Protein AF-A0A241V575-F1 (afdb_monomer_lite)

pLDDT: mean 89.92, std 12.96, range [35.12, 98.25]

Foldseek 3Di:
DFFKKFWDPVQQLVVDCDAQQWGKDWPDDVVPLVWTKIKTAGNDPDDPPDQWAWGIWIWTADPDSRMIGTAWTWTQGPVVRDIDTHRCPDPVNVVVVVVVQVRRVVRVTHMDTDDPPPPPPDD

Radius of gyration: 14.59 Å; chains: 1; bounding box: 41×35×38 Å

Structure (mmCIF, N/CA/C/O backbone):
data_AF-A0A241V575-F1
#
_entry.id   AF-A0A241V575-F1
#
loop_
_atom_site.group_PDB
_atom_site.id
_atom_site.type_symbol
_atom_site.label_atom_id
_atom_site.label_alt_id
_atom_site.label_comp_id
_atom_site.label_asym_id
_atom_site.label_entity_id
_atom_site.label_seq_id
_atom_site.pdbx_PDB_ins_code
_atom_site.Cartn_x
_atom_site.Cartn_y
_atom_site.Cartn_z
_atom_site.occupancy
_atom_site.B_iso_or_equiv
_atom_site.auth_seq_id
_atom_site.auth_comp_id
_atom_site.auth_asym_id
_atom_site.auth_atom_id
_atom_site.pdbx_PDB_model_num
ATOM 1 N N . MET A 1 1 ? 11.337 -12.200 5.701 1.00 79.31 1 MET A N 1
ATOM 2 C CA . MET A 1 1 ? 10.059 -11.686 6.254 1.00 79.31 1 MET A CA 1
ATOM 3 C C . MET A 1 1 ? 9.356 -10.916 5.148 1.00 79.31 1 MET A C 1
ATOM 5 O O . MET A 1 1 ? 10.066 -10.384 4.308 1.00 79.31 1 MET A O 1
ATOM 9 N N . LEU A 1 2 ? 8.021 -10.892 5.109 1.00 90.38 2 LEU A N 1
ATOM 10 C CA . LEU A 1 2 ? 7.271 -10.223 4.039 1.00 90.38 2 LEU A CA 1
ATOM 11 C C . LEU A 1 2 ? 7.353 -8.697 4.202 1.00 90.38 2 LEU A C 1
ATOM 13 O O . LEU A 1 2 ? 6.850 -8.152 5.182 1.00 90.38 2 LEU A O 1
ATOM 17 N N . ASN A 1 3 ? 8.036 -8.021 3.287 1.00 95.25 3 ASN A N 1
ATOM 18 C CA . ASN A 1 3 ? 8.379 -6.598 3.398 1.00 95.25 3 ASN A CA 1
ATOM 19 C C . ASN A 1 3 ? 8.429 -5.879 2.043 1.00 95.25 3 ASN A C 1
ATOM 21 O O . ASN A 1 3 ? 8.923 -4.757 1.972 1.00 95.25 3 ASN A O 1
ATOM 25 N N . HIS A 1 4 ? 7.931 -6.521 0.989 1.00 96.81 4 HIS A N 1
ATOM 26 C CA . HIS A 1 4 ? 7.863 -5.957 -0.348 1.00 96.81 4 HIS A CA 1
ATOM 27 C C . HIS A 1 4 ? 6.461 -6.111 -0.924 1.00 96.81 4 HIS A C 1
ATOM 29 O O . HIS A 1 4 ? 5.772 -7.092 -0.639 1.00 96.81 4 HIS A O 1
ATOM 35 N N . LEU A 1 5 ? 6.075 -5.153 -1.759 1.00 97.25 5 LEU A N 1
ATOM 36 C CA . LEU A 1 5 ? 4.932 -5.243 -2.653 1.00 97.25 5 LEU A CA 1
ATOM 37 C C . LEU A 1 5 ? 5.439 -5.605 -4.049 1.00 97.25 5 LEU A C 1
ATOM 39 O O . LEU A 1 5 ? 6.265 -4.891 -4.619 1.00 97.25 5 LEU A O 1
ATOM 43 N N . LEU A 1 6 ? 4.952 -6.717 -4.581 1.00 97.00 6 LEU A N 1
ATOM 44 C CA . LEU A 1 6 ? 5.162 -7.134 -5.959 1.00 97.00 6 LEU A CA 1
ATOM 45 C C . LEU A 1 6 ? 3.910 -6.777 -6.755 1.00 97.00 6 LEU A C 1
ATOM 47 O O . LEU A 1 6 ? 2.860 -7.367 -6.523 1.00 97.00 6 LEU A O 1
ATOM 51 N N . PHE A 1 7 ? 4.029 -5.812 -7.656 1.00 96.56 7 PHE A N 1
ATOM 52 C CA . PHE A 1 7 ? 2.957 -5.400 -8.560 1.00 96.56 7 PHE A CA 1
ATOM 53 C C . PHE A 1 7 ? 3.033 -6.180 -9.872 1.00 96.56 7 PHE A C 1
ATOM 55 O O . PHE A 1 7 ? 4.134 -6.507 -10.330 1.00 96.56 7 PHE A O 1
ATOM 62 N N . ASP A 1 8 ? 1.890 -6.427 -10.508 1.00 95.69 8 ASP A N 1
ATOM 63 C CA . ASP A 1 8 ? 1.876 -6.890 -11.896 1.00 95.69 8 ASP A CA 1
ATOM 64 C C . ASP A 1 8 ? 2.595 -5.876 -12.817 1.00 95.69 8 ASP A C 1
ATOM 66 O O . ASP A 1 8 ? 2.602 -4.667 -12.544 1.00 95.69 8 ASP A O 1
ATOM 70 N N . PRO A 1 9 ? 3.246 -6.320 -13.911 1.00 89.44 9 PRO A N 1
ATOM 71 C CA . PRO A 1 9 ? 3.889 -5.423 -14.856 1.00 89.44 9 PRO A CA 1
ATOM 72 C C . PRO A 1 9 ? 3.059 -4.257 -15.382 1.00 89.44 9 PRO A C 1
ATOM 74 O O . PRO A 1 9 ? 3.649 -3.204 -15.652 1.00 89.44 9 PRO A O 1
ATOM 77 N N . VAL A 1 10 ? 1.742 -4.413 -15.526 1.00 93.12 10 VAL A N 1
ATOM 78 C CA . VAL A 1 10 ? 0.874 -3.316 -15.979 1.00 93.12 10 VAL A CA 1
ATOM 79 C C . VAL A 1 10 ? 0.370 -2.431 -14.840 1.00 93.12 10 VAL A C 1
ATOM 81 O O . VAL A 1 10 ? -0.085 -1.325 -15.106 1.00 93.12 10 VAL A O 1
ATOM 84 N N . ASP A 1 11 ? 0.542 -2.860 -13.590 1.00 94.75 11 ASP A N 1
ATOM 85 C CA . ASP A 1 11 ? 0.049 -2.191 -12.383 1.00 94.75 11 ASP A CA 1
ATOM 86 C C . ASP A 1 11 ? 1.157 -1.450 -11.628 1.00 94.75 11 ASP A C 1
ATOM 88 O O . ASP A 1 11 ? 1.192 -1.390 -10.397 1.00 94.75 11 ASP A O 1
ATOM 92 N N . ASN A 1 12 ? 2.104 -0.858 -12.359 1.00 92.88 12 ASN A N 1
ATOM 93 C CA . ASN A 1 12 ? 3.182 -0.113 -11.722 1.00 92.88 12 ASN A CA 1
ATOM 94 C C . ASN A 1 12 ? 2.606 1.043 -10.873 1.00 92.88 12 ASN A C 1
ATOM 96 O O . ASN A 1 12 ? 1.921 1.914 -11.419 1.00 92.88 12 ASN A O 1
ATOM 100 N N . PRO A 1 13 ? 2.940 1.140 -9.570 1.00 94.00 13 PRO A N 1
ATOM 101 C CA . PRO A 1 13 ? 2.302 2.098 -8.672 1.00 94.00 13 PRO A CA 1
ATOM 102 C C . PRO A 1 13 ? 2.556 3.563 -9.054 1.00 94.00 13 PRO A C 1
ATOM 104 O O . PRO A 1 13 ? 1.779 4.435 -8.679 1.00 94.00 13 PRO A O 1
ATOM 107 N N . MET A 1 14 ? 3.597 3.853 -9.843 1.00 93.06 14 MET A N 1
ATOM 108 C CA . MET A 1 14 ? 3.878 5.199 -10.357 1.00 93.06 14 MET A CA 1
ATOM 109 C C . MET A 1 14 ? 2.855 5.697 -11.389 1.00 93.06 14 MET A C 1
ATOM 111 O O . MET A 1 14 ? 2.846 6.886 -11.704 1.00 93.06 14 MET A O 1
ATOM 115 N N . GLN A 1 15 ? 2.032 4.811 -11.956 1.00 92.19 15 GLN A N 1
ATOM 116 C CA . GLN A 1 15 ? 1.031 5.159 -12.971 1.00 92.19 15 GLN A CA 1
ATOM 117 C C . GLN A 1 15 ? -0.292 5.624 -12.359 1.00 92.19 15 GLN A C 1
ATOM 119 O O . GLN A 1 15 ? -1.108 6.247 -13.041 1.00 92.19 15 GLN A O 1
ATOM 124 N N . PHE A 1 16 ? -0.504 5.359 -11.071 1.00 93.75 16 PHE A N 1
ATOM 125 C CA . PHE A 1 16 ? -1.726 5.727 -10.381 1.00 93.75 16 PHE A CA 1
ATOM 126 C C . PHE A 1 16 ? -1.524 7.011 -9.585 1.00 93.75 16 PHE A C 1
ATOM 128 O O . PHE A 1 16 ? -0.561 7.166 -8.843 1.00 93.75 16 PHE A O 1
ATOM 135 N N . SER A 1 17 ? -2.489 7.921 -9.682 1.00 94.31 17 SER A N 1
ATOM 136 C CA . SER A 1 17 ? -2.642 9.012 -8.714 1.00 94.31 17 SER A CA 1
ATOM 137 C C . SER A 1 17 ? -3.552 8.607 -7.554 1.00 94.31 17 SER A C 1
ATOM 139 O O . SER A 1 17 ? -3.450 9.154 -6.457 1.00 94.31 17 SER A O 1
ATOM 141 N N . LYS A 1 18 ? -4.453 7.642 -7.781 1.00 96.19 18 LYS A N 1
ATOM 142 C CA . LYS A 1 18 ? -5.420 7.141 -6.804 1.00 96.19 18 LYS A CA 1
ATOM 143 C C . LYS A 1 18 ? -5.958 5.768 -7.215 1.00 96.19 18 LYS A C 1
ATOM 145 O O . LYS A 1 18 ? -6.299 5.582 -8.379 1.00 96.19 18 LYS A O 1
ATOM 150 N N . VAL A 1 19 ? -6.143 4.871 -6.247 1.00 96.75 19 VAL A N 1
ATOM 151 C CA . VAL A 1 19 ? -6.863 3.596 -6.403 1.00 96.75 19 VAL A CA 1
ATOM 152 C C . VAL A 1 19 ? -7.792 3.408 -5.203 1.00 96.75 19 VAL A C 1
ATOM 154 O O . VAL A 1 19 ? -7.348 3.384 -4.056 1.00 96.75 19 VAL A O 1
ATOM 157 N N . GLY A 1 20 ? -9.104 3.333 -5.437 1.00 95.50 20 GLY A N 1
ATOM 158 C CA . GLY A 1 20 ? -10.092 3.239 -4.358 1.00 95.50 20 GLY A CA 1
ATOM 159 C C . GLY A 1 20 ? -9.979 4.362 -3.322 1.00 95.50 20 GLY A C 1
ATOM 160 O O . GLY A 1 20 ? -10.152 5.538 -3.646 1.00 95.50 20 GLY A O 1
ATOM 161 N N . ASN A 1 21 ? -9.689 3.993 -2.072 1.00 96.38 21 ASN A N 1
ATOM 162 C CA . ASN A 1 21 ? -9.495 4.920 -0.951 1.00 96.38 21 ASN A CA 1
ATOM 163 C C . ASN A 1 21 ? -8.022 5.298 -0.710 1.00 96.38 21 ASN A C 1
ATOM 165 O O . ASN A 1 21 ? -7.709 5.901 0.314 1.00 96.38 21 ASN A O 1
ATOM 169 N N . TRP A 1 22 ? -7.125 4.971 -1.638 1.00 97.56 22 TRP A N 1
ATOM 170 C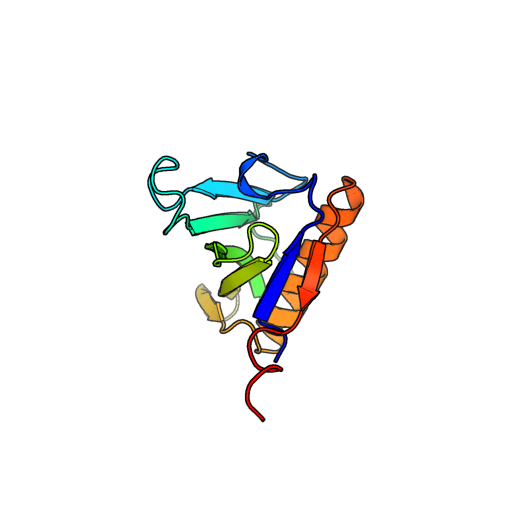 CA . TRP A 1 22 ? -5.698 5.255 -1.524 1.00 97.56 22 TRP A CA 1
ATOM 171 C C . TRP A 1 22 ? -5.276 6.290 -2.556 1.00 97.56 22 TRP A C 1
ATOM 173 O O . TRP A 1 22 ? -5.443 6.085 -3.755 1.00 97.56 22 TRP A O 1
ATOM 183 N N . LEU A 1 23 ? -4.729 7.409 -2.092 1.00 97.75 23 LEU A N 1
ATOM 184 C CA . LEU A 1 23 ? -4.010 8.365 -2.928 1.00 97.75 23 LEU A CA 1
ATOM 185 C C . LEU A 1 23 ? -2.553 7.912 -3.042 1.00 97.75 23 LEU A C 1
ATOM 187 O O . LEU A 1 23 ? -1.948 7.588 -2.022 1.00 97.75 23 LEU A O 1
ATOM 191 N N . ILE A 1 24 ? -1.985 7.922 -4.246 1.00 97.19 24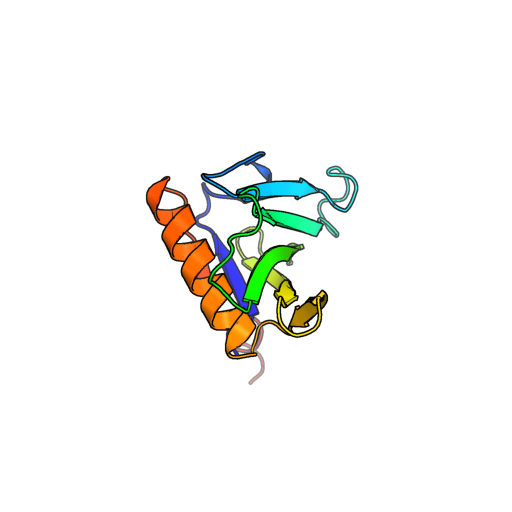 ILE A N 1
ATOM 192 C CA . ILE A 1 24 ? -0.581 7.569 -4.473 1.00 97.19 24 ILE A CA 1
ATOM 193 C C . ILE A 1 24 ? 0.165 8.823 -4.915 1.00 97.19 24 ILE A C 1
ATOM 195 O O . ILE A 1 24 ? -0.183 9.459 -5.909 1.00 97.19 24 ILE A O 1
ATOM 199 N N . THR A 1 25 ? 1.168 9.214 -4.135 1.00 96.06 25 THR A N 1
ATOM 200 C CA . THR A 1 25 ? 1.931 10.447 -4.365 1.00 96.06 25 THR A CA 1
ATOM 201 C C . THR A 1 25 ? 3.421 10.200 -4.279 1.00 96.06 25 THR A C 1
ATOM 203 O O . THR A 1 25 ? 3.879 9.456 -3.413 1.00 96.06 25 THR A O 1
ATOM 206 N N . PHE A 1 26 ? 4.179 10.898 -5.115 1.00 94.44 26 PHE A N 1
ATOM 207 C CA . PHE A 1 26 ? 5.630 10.920 -5.046 1.00 94.44 26 PHE A CA 1
ATOM 208 C C . PHE A 1 26 ? 6.122 11.711 -3.827 1.00 94.44 26 PHE A C 1
ATOM 210 O O . PHE A 1 26 ? 5.653 12.818 -3.565 1.00 94.44 26 PHE A O 1
ATOM 217 N N . LEU A 1 27 ? 7.077 11.139 -3.093 1.00 91.56 27 LEU A N 1
ATOM 218 C CA . LEU A 1 27 ? 7.812 11.804 -2.011 1.00 91.56 27 LEU A CA 1
ATOM 219 C C . LEU A 1 27 ? 9.165 12.364 -2.470 1.00 91.56 27 LEU A C 1
ATOM 221 O O . LEU A 1 27 ? 9.753 13.193 -1.779 1.00 91.56 27 LEU A O 1
ATOM 225 N N . SER A 1 28 ? 9.642 11.929 -3.633 1.00 81.25 28 SER A N 1
ATOM 226 C CA . SER A 1 28 ? 10.814 12.451 -4.336 1.00 81.25 28 SER A CA 1
ATOM 227 C C . SER A 1 28 ? 10.414 12.915 -5.743 1.00 81.25 28 SER A C 1
ATOM 229 O O . SER A 1 28 ? 9.360 12.514 -6.235 1.00 81.25 28 SER A O 1
ATOM 231 N N . PRO A 1 29 ? 11.192 13.785 -6.412 1.00 80.19 29 PRO A N 1
ATOM 232 C CA . PRO A 1 29 ? 10.898 14.175 -7.788 1.00 80.19 29 PRO A CA 1
ATOM 233 C C . PRO A 1 29 ? 10.728 12.936 -8.693 1.00 80.19 29 PRO A C 1
ATOM 235 O O . PRO A 1 29 ? 11.605 12.072 -8.673 1.00 80.19 29 PRO A O 1
ATOM 238 N N . PRO A 1 30 ? 9.659 12.837 -9.511 1.00 69.19 30 PRO A N 1
ATOM 239 C CA . PRO A 1 30 ? 9.391 11.655 -10.349 1.00 69.19 30 PRO A CA 1
ATOM 240 C C . PRO A 1 30 ? 10.499 11.344 -11.365 1.00 69.19 30 PRO A C 1
ATOM 242 O O . PRO A 1 30 ? 10.593 10.234 -11.882 1.00 69.19 30 PRO A O 1
ATOM 245 N N . GLU A 1 31 ? 11.316 12.351 -11.669 1.00 74.81 31 GLU A N 1
ATOM 246 C CA . GLU A 1 31 ? 12.455 12.297 -12.583 1.00 74.81 31 GLU A CA 1
ATOM 247 C C . GLU A 1 31 ? 13.619 11.465 -12.012 1.00 74.81 31 GLU A C 1
ATOM 249 O O . GLU A 1 31 ? 14.402 10.901 -12.778 1.00 74.81 31 GLU A O 1
ATOM 254 N N . ASP A 1 32 ? 13.711 11.325 -10.682 1.00 76.12 32 ASP A N 1
ATOM 255 C CA . ASP A 1 32 ? 14.681 10.451 -10.017 1.00 76.12 32 ASP A CA 1
ATOM 256 C C . ASP A 1 32 ? 14.109 9.031 -9.881 1.00 76.12 32 ASP A C 1
ATOM 258 O O . ASP A 1 32 ? 13.680 8.569 -8.818 1.00 76.12 32 ASP A O 1
ATOM 262 N N . LEU A 1 33 ? 14.088 8.327 -11.014 1.00 70.56 33 LEU A N 1
ATOM 263 C CA . LEU A 1 33 ? 13.596 6.950 -11.115 1.00 70.56 33 LEU A CA 1
ATOM 264 C C . LEU A 1 33 ? 14.375 5.962 -10.234 1.00 70.56 33 LEU A C 1
ATOM 266 O O . LEU A 1 33 ? 13.841 4.908 -9.898 1.00 70.56 33 LEU A O 1
ATOM 270 N N . ASN A 1 34 ? 15.615 6.281 -9.857 1.00 70.00 34 ASN A N 1
ATOM 271 C CA . ASN A 1 34 ? 16.449 5.394 -9.047 1.00 70.00 34 ASN A CA 1
ATOM 272 C C . ASN A 1 34 ? 16.160 5.529 -7.546 1.00 70.00 34 ASN A C 1
ATOM 274 O O . ASN A 1 34 ? 16.370 4.568 -6.815 1.00 70.00 34 ASN A O 1
ATOM 278 N N . ASN A 1 35 ? 15.630 6.675 -7.102 1.00 73.19 35 ASN A N 1
ATOM 279 C CA . ASN A 1 35 ? 15.251 6.933 -5.707 1.00 73.19 35 ASN A CA 1
ATOM 280 C C . ASN A 1 35 ? 13.770 7.317 -5.575 1.00 73.19 35 ASN A C 1
ATOM 282 O O . ASN A 1 35 ? 13.387 8.144 -4.740 1.00 73.19 35 ASN A O 1
ATOM 286 N N . SER A 1 36 ? 12.919 6.764 -6.439 1.00 86.00 36 SER A N 1
ATOM 287 C CA . SER A 1 36 ? 11.486 7.039 -6.396 1.00 86.00 36 SER A CA 1
ATOM 288 C C . SER A 1 36 ? 10.875 6.460 -5.119 1.00 86.00 36 SER A C 1
ATOM 290 O O . SER A 1 36 ? 10.844 5.242 -4.931 1.00 86.00 36 SER A O 1
ATOM 292 N N . CYS A 1 37 ? 10.356 7.341 -4.268 1.00 93.94 37 CYS A N 1
ATOM 293 C CA . CYS A 1 37 ? 9.605 6.985 -3.070 1.00 93.94 37 CYS A CA 1
ATOM 294 C C . CYS A 1 37 ? 8.146 7.386 -3.258 1.00 93.94 37 CYS A C 1
ATOM 296 O O . CYS A 1 37 ? 7.854 8.502 -3.696 1.00 93.94 37 CYS A O 1
ATOM 298 N N . LEU A 1 38 ? 7.231 6.490 -2.904 1.00 96.38 38 LEU A N 1
ATOM 299 C CA . LEU A 1 38 ? 5.797 6.724 -2.970 1.00 96.38 38 LEU A CA 1
ATOM 300 C C . LEU A 1 38 ? 5.186 6.663 -1.574 1.00 96.38 38 LEU A C 1
ATOM 302 O O . LEU A 1 38 ? 5.560 5.852 -0.728 1.00 96.38 38 LEU A O 1
ATOM 306 N N . ALA A 1 39 ? 4.195 7.518 -1.368 1.00 97.69 39 ALA A N 1
ATOM 307 C CA . ALA A 1 39 ? 3.272 7.453 -0.256 1.00 97.69 39 ALA A CA 1
ATOM 308 C C . ALA A 1 39 ? 1.912 6.973 -0.758 1.00 97.69 39 ALA A C 1
ATOM 310 O O . ALA A 1 39 ? 1.291 7.639 -1.587 1.00 97.69 39 ALA A O 1
ATOM 311 N N . LEU A 1 40 ? 1.436 5.857 -0.212 1.00 98.19 40 LEU A N 1
ATOM 312 C CA . LEU A 1 40 ? 0.063 5.389 -0.372 1.00 98.19 40 LEU A CA 1
ATOM 313 C C . LEU A 1 40 ? -0.723 5.897 0.835 1.00 98.19 40 LEU A C 1
ATOM 315 O O . LEU A 1 40 ? -0.568 5.371 1.933 1.00 98.19 40 LEU A O 1
ATOM 319 N N . THR A 1 41 ? -1.525 6.943 0.655 1.00 97.94 41 THR A N 1
ATOM 320 C CA . THR A 1 41 ? -2.254 7.627 1.733 1.00 97.94 41 THR A CA 1
ATOM 321 C C . THR A 1 41 ? -3.718 7.211 1.744 1.00 97.94 41 THR A C 1
ATOM 323 O O . THR A 1 41 ? -4.411 7.367 0.739 1.00 97.94 41 THR A O 1
ATOM 326 N N . TYR A 1 42 ? -4.207 6.726 2.883 1.00 96.69 42 TYR A N 1
ATOM 327 C CA . TYR A 1 42 ? -5.613 6.384 3.063 1.00 96.69 42 TYR A CA 1
ATOM 328 C C . TYR A 1 42 ? -6.448 7.653 3.255 1.00 96.69 42 TYR A C 1
ATOM 330 O O . TYR A 1 42 ? -6.169 8.458 4.142 1.00 96.69 42 TYR A O 1
ATOM 338 N N . ILE A 1 43 ? -7.468 7.854 2.417 1.00 94.62 43 ILE A N 1
ATOM 339 C CA . ILE A 1 43 ? -8.208 9.128 2.358 1.00 94.62 43 ILE A CA 1
ATOM 340 C C . ILE A 1 43 ? -9.517 9.132 3.146 1.00 94.62 43 ILE A C 1
ATOM 342 O O . ILE A 1 43 ? -10.167 10.176 3.234 1.00 94.62 43 ILE A O 1
ATOM 346 N N . LEU A 1 44 ? -9.950 7.988 3.685 1.00 91.69 44 LEU A N 1
ATOM 347 C CA . LEU A 1 44 ? -11.167 7.976 4.489 1.00 91.69 44 LEU A CA 1
ATOM 348 C C . LEU A 1 44 ? -10.949 8.735 5.803 1.00 91.69 44 LEU A C 1
ATOM 350 O O . LEU A 1 44 ? -9.885 8.633 6.418 1.00 91.69 44 LEU A O 1
ATOM 354 N N . PRO A 1 45 ? -11.964 9.485 6.267 1.00 87.12 45 PRO A N 1
ATOM 355 C CA . PRO A 1 45 ? -11.881 10.185 7.535 1.00 87.12 45 PRO A CA 1
ATOM 356 C C . PRO A 1 45 ? -11.719 9.190 8.681 1.00 87.12 45 PRO A C 1
ATOM 358 O O . PRO A 1 45 ? -12.208 8.055 8.618 1.00 87.12 45 PRO A O 1
ATOM 361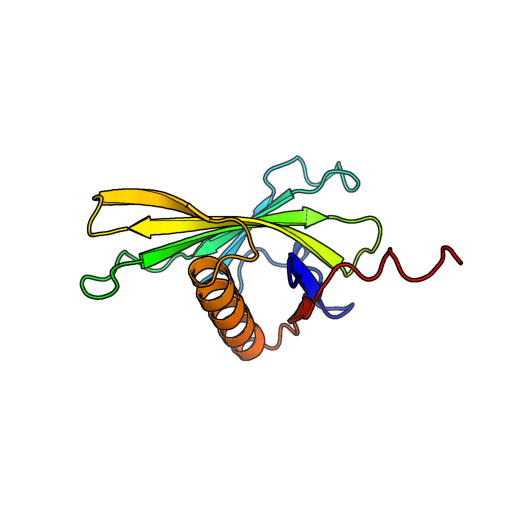 N N . ARG A 1 46 ? -11.083 9.660 9.760 1.00 84.75 46 ARG A N 1
ATOM 362 C CA . ARG A 1 46 ? -10.932 8.873 10.982 1.00 84.75 46 ARG A CA 1
ATOM 363 C C . ARG A 1 46 ? -12.289 8.363 11.454 1.00 84.75 46 ARG A C 1
ATOM 365 O O . ARG A 1 46 ? -13.231 9.130 11.637 1.00 84.75 46 ARG A O 1
ATOM 372 N N . GLN A 1 47 ? -12.360 7.059 11.647 1.00 83.31 47 GLN A N 1
ATOM 373 C CA . GLN A 1 47 ? -13.524 6.356 12.152 1.00 83.31 47 GLN A CA 1
ATOM 374 C C . GLN A 1 47 ? -13.504 6.359 13.685 1.00 83.31 47 GLN A C 1
ATOM 376 O O . GLN A 1 4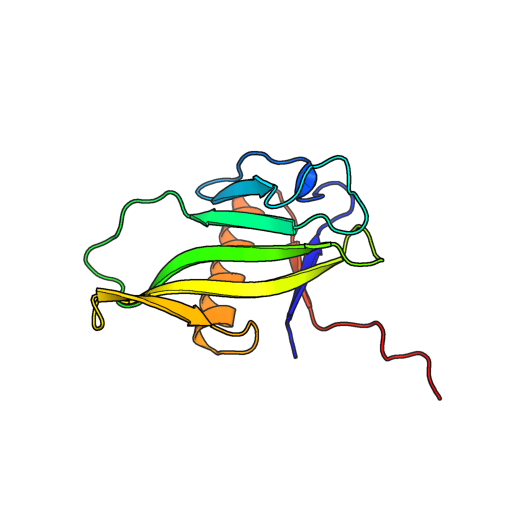7 ? -12.449 6.456 14.309 1.00 83.31 47 GLN A O 1
ATOM 381 N N . LEU A 1 48 ? -14.671 6.234 14.315 1.00 75.38 48 LEU A N 1
ATOM 382 C CA . LEU A 1 48 ? -14.777 6.237 15.781 1.00 75.38 48 LEU A CA 1
ATOM 383 C C . LEU A 1 48 ? -14.303 4.923 16.421 1.00 75.38 48 LEU A C 1
ATOM 385 O O . LEU A 1 48 ? -13.927 4.906 17.588 1.00 75.38 48 LEU A O 1
ATOM 389 N N . SER A 1 49 ? -14.365 3.821 15.672 1.00 71.56 49 SER A N 1
ATOM 390 C CA . SER A 1 49 ? -14.372 2.468 16.240 1.00 71.56 49 SER A CA 1
ATOM 391 C C . SER A 1 49 ? -13.061 1.677 16.120 1.00 71.56 49 SER A C 1
ATOM 393 O O . SER A 1 49 ? -12.787 0.899 17.034 1.00 71.56 49 SER A O 1
ATOM 395 N N . PRO A 1 50 ? -12.217 1.825 15.079 1.00 81.25 50 PRO A N 1
ATOM 396 C CA . PRO A 1 50 ? -10.929 1.144 15.063 1.00 81.25 50 PRO A CA 1
ATOM 397 C C . PRO A 1 50 ? -9.926 1.887 15.947 1.00 81.25 50 PRO A C 1
ATOM 399 O O . PRO A 1 50 ? -9.765 3.107 15.829 1.00 81.25 50 PRO A O 1
ATOM 402 N N . ARG A 1 51 ? -9.211 1.138 16.797 1.00 87.69 51 ARG A N 1
ATOM 403 C CA . ARG A 1 51 ? -8.070 1.668 17.554 1.00 87.69 51 ARG A CA 1
ATOM 404 C C . ARG A 1 51 ? -6.995 2.195 16.606 1.00 87.69 51 ARG A C 1
ATOM 406 O O . ARG A 1 51 ? -6.660 3.372 16.653 1.00 87.69 51 ARG A O 1
ATOM 413 N N . LEU A 1 52 ? -6.471 1.302 15.768 1.00 91.75 52 LEU A N 1
ATOM 414 C CA . LEU A 1 52 ? -5.473 1.621 14.758 1.00 91.75 52 LEU A CA 1
ATOM 415 C C . LEU A 1 52 ? -6.167 1.857 13.427 1.00 91.75 52 LEU A C 1
ATOM 417 O O . LEU A 1 52 ? -6.959 1.029 12.978 1.00 91.75 52 LEU A O 1
ATOM 421 N N . GLN A 1 53 ? -5.869 2.992 12.811 1.00 93.31 53 GLN A N 1
ATOM 422 C CA . GLN A 1 53 ? -6.437 3.383 11.528 1.00 93.31 53 GLN A CA 1
ATOM 423 C C . GLN A 1 53 ? -5.307 3.701 10.560 1.00 93.31 53 GLN A C 1
ATOM 425 O O . GLN A 1 53 ? -4.449 4.512 10.919 1.00 93.31 53 GLN A O 1
ATOM 430 N N . PRO A 1 54 ? -5.281 3.095 9.362 1.00 95.12 54 PRO A N 1
ATOM 431 C CA . PRO A 1 54 ? -4.223 3.359 8.402 1.00 95.12 54 PRO A CA 1
ATOM 432 C C . PRO A 1 54 ? -4.229 4.834 8.008 1.00 95.12 54 PRO A C 1
ATOM 434 O O . PRO A 1 54 ? -5.285 5.427 7.790 1.00 95.12 54 PRO A O 1
ATOM 437 N N . GLN A 1 55 ? -3.040 5.419 7.922 1.00 95.50 55 GLN A N 1
ATOM 438 C CA . GLN A 1 55 ? -2.849 6.750 7.357 1.00 95.50 55 GLN A CA 1
ATOM 439 C C . GLN A 1 55 ? -2.038 6.669 6.081 1.00 95.50 55 GLN A C 1
ATOM 441 O O . GLN A 1 55 ? -2.453 7.206 5.057 1.00 95.50 55 GLN A O 1
ATOM 446 N N . ARG A 1 56 ? -0.880 6.009 6.136 1.00 96.88 56 ARG A N 1
ATOM 447 C CA . ARG A 1 56 ? 0.059 6.039 5.025 1.00 96.88 56 ARG A CA 1
ATOM 448 C C . ARG A 1 56 ? 0.965 4.821 5.018 1.00 96.88 56 ARG A C 1
ATOM 450 O O . ARG A 1 56 ? 1.360 4.331 6.068 1.00 96.88 56 ARG A O 1
ATOM 457 N N . ILE A 1 57 ? 1.314 4.350 3.834 1.00 98.25 57 ILE A N 1
ATOM 458 C CA . ILE A 1 57 ? 2.314 3.303 3.632 1.00 98.25 57 ILE A CA 1
ATOM 459 C C . ILE A 1 57 ? 3.401 3.905 2.755 1.00 98.25 57 ILE A C 1
ATOM 461 O O . ILE A 1 57 ? 3.098 4.450 1.691 1.00 98.25 57 ILE A O 1
ATOM 465 N N . ILE A 1 58 ? 4.644 3.848 3.228 1.00 97.81 58 ILE A N 1
ATOM 466 C CA . ILE A 1 58 ? 5.795 4.359 2.487 1.00 97.81 58 ILE A CA 1
ATOM 467 C C . ILE A 1 58 ? 6.506 3.202 1.820 1.00 97.81 58 ILE A C 1
ATOM 469 O O . ILE A 1 58 ? 6.864 2.222 2.477 1.00 97.81 58 ILE A O 1
ATOM 473 N N . ILE A 1 59 ? 6.683 3.334 0.510 1.00 97.12 59 ILE A N 1
ATOM 474 C CA . ILE A 1 59 ? 7.404 2.368 -0.304 1.00 97.12 59 ILE A CA 1
ATOM 475 C C . ILE A 1 59 ? 8.471 3.070 -1.132 1.00 97.12 59 ILE A C 1
ATOM 477 O O . ILE A 1 59 ? 8.271 4.195 -1.598 1.00 97.12 59 ILE A O 1
ATOM 481 N N . HIS A 1 60 ? 9.577 2.381 -1.367 1.00 94.94 60 HIS A N 1
ATOM 482 C CA . HIS A 1 60 ? 10.618 2.835 -2.272 1.00 94.94 60 HIS A CA 1
ATOM 483 C C . HIS A 1 60 ? 10.848 1.824 -3.386 1.00 94.94 60 HIS A C 1
ATOM 485 O O . HIS A 1 60 ? 10.666 0.609 -3.238 1.00 94.94 60 HIS A O 1
ATOM 491 N N . ARG A 1 61 ? 11.228 2.359 -4.540 1.00 93.00 61 ARG A N 1
ATOM 492 C CA . ARG A 1 61 ? 11.525 1.569 -5.723 1.00 93.00 61 ARG A CA 1
ATOM 493 C C . ARG A 1 61 ? 12.792 0.747 -5.504 1.00 93.00 61 ARG A C 1
ATOM 495 O O . ARG A 1 61 ? 13.795 1.264 -5.022 1.00 93.00 61 ARG A O 1
ATOM 502 N N . THR A 1 62 ? 12.756 -0.523 -5.898 1.00 92.50 62 THR A N 1
ATOM 503 C CA . THR A 1 62 ? 13.950 -1.379 -5.926 1.00 92.50 62 THR A CA 1
ATOM 504 C C . THR A 1 62 ? 14.551 -1.432 -7.336 1.00 92.50 62 THR A C 1
ATOM 506 O O . THR A 1 62 ? 14.022 -0.850 -8.287 1.00 92.50 62 THR A O 1
ATOM 509 N N . ALA A 1 63 ? 15.649 -2.176 -7.500 1.00 90.12 63 ALA A N 1
ATOM 510 C CA . ALA A 1 63 ? 16.229 -2.442 -8.818 1.00 90.12 63 ALA A CA 1
ATOM 511 C C . ALA A 1 63 ? 15.268 -3.205 -9.754 1.00 90.12 63 ALA A C 1
ATOM 513 O O . ALA A 1 63 ? 15.373 -3.088 -10.975 1.00 90.12 63 ALA A O 1
ATOM 514 N N . ASN A 1 64 ? 14.321 -3.970 -9.201 1.00 90.75 64 ASN A N 1
ATOM 515 C CA . ASN A 1 64 ? 13.254 -4.598 -9.969 1.00 90.75 64 ASN A CA 1
ATOM 516 C C . ASN A 1 64 ? 12.051 -3.643 -10.035 1.00 90.75 64 ASN A C 1
ATOM 518 O O . ASN A 1 64 ? 11.465 -3.301 -9.015 1.00 90.75 64 ASN A O 1
ATOM 522 N N . ALA A 1 65 ? 11.654 -3.244 -11.247 1.00 89.88 65 ALA A N 1
ATOM 523 C CA . ALA A 1 65 ? 10.589 -2.261 -11.476 1.00 89.88 65 ALA A CA 1
ATOM 524 C C . ALA A 1 65 ? 9.204 -2.673 -10.936 1.00 89.88 65 ALA A C 1
ATOM 526 O O . ALA A 1 65 ? 8.345 -1.809 -10.744 1.00 89.88 65 ALA A O 1
ATOM 527 N N . HIS A 1 66 ? 8.996 -3.969 -10.704 1.00 93.50 66 HIS A N 1
ATOM 528 C CA . HIS A 1 66 ? 7.756 -4.545 -10.180 1.00 93.50 66 HIS A CA 1
ATOM 529 C C . HIS A 1 66 ? 7.789 -4.723 -8.662 1.00 93.50 66 HIS A C 1
ATOM 531 O O . HIS A 1 66 ? 6.747 -4.888 -8.037 1.00 93.50 66 HIS A O 1
ATOM 537 N N . LEU A 1 67 ? 8.981 -4.681 -8.064 1.00 94.50 67 LEU A N 1
ATOM 538 C CA . LEU A 1 67 ? 9.189 -4.934 -6.649 1.00 94.50 67 LEU A CA 1
ATOM 539 C C . LEU A 1 67 ? 9.455 -3.619 -5.916 1.00 94.50 67 LEU A C 1
ATOM 541 O O . LEU A 1 67 ? 10.393 -2.883 -6.232 1.00 94.50 67 LEU A O 1
ATOM 545 N N . TRP A 1 68 ? 8.641 -3.348 -4.907 1.00 95.75 68 TRP A N 1
ATOM 546 C CA . TRP A 1 68 ? 8.709 -2.140 -4.099 1.00 95.75 68 TRP A CA 1
ATOM 547 C C . TRP A 1 68 ? 8.922 -2.515 -2.645 1.00 95.75 68 TRP A C 1
ATOM 549 O O . TRP A 1 68 ? 8.147 -3.277 -2.071 1.00 95.75 68 TRP A O 1
ATOM 559 N N . ALA A 1 69 ? 9.987 -1.998 -2.052 1.00 96.38 69 ALA A N 1
ATOM 560 C CA . ALA A 1 69 ? 10.302 -2.240 -0.657 1.00 96.38 69 ALA A CA 1
ATOM 561 C C . ALA A 1 69 ? 9.441 -1.343 0.226 1.00 96.38 69 ALA A C 1
ATOM 563 O O . ALA A 1 69 ? 9.223 -0.174 -0.085 1.00 96.38 69 ALA A O 1
ATOM 564 N N . ILE A 1 70 ? 8.935 -1.901 1.321 1.00 97.88 70 ILE A N 1
ATOM 565 C CA . ILE A 1 70 ? 8.103 -1.178 2.279 1.00 97.88 70 ILE A CA 1
ATOM 566 C C . ILE A 1 70 ? 9.019 -0.636 3.369 1.00 97.88 70 ILE A C 1
ATOM 568 O O . ILE A 1 70 ? 9.692 -1.409 4.049 1.00 97.88 70 ILE A O 1
ATOM 572 N N . ASP A 1 71 ? 9.015 0.678 3.565 1.00 96.75 71 ASP A N 1
ATOM 573 C CA . ASP A 1 71 ? 9.802 1.315 4.619 1.00 96.75 71 ASP A CA 1
ATOM 574 C C . ASP A 1 71 ? 9.086 1.189 5.960 1.00 96.75 71 ASP A C 1
ATOM 576 O O . ASP A 1 71 ? 9.626 0.662 6.934 1.00 96.75 71 ASP A O 1
ATOM 580 N N . TYR A 1 72 ? 7.841 1.660 6.003 1.00 98.00 72 TYR A N 1
ATOM 581 C CA . TYR A 1 72 ? 7.007 1.624 7.196 1.00 98.00 72 TYR A CA 1
ATOM 582 C C . TYR A 1 72 ? 5.530 1.856 6.873 1.00 98.00 72 TYR A C 1
ATOM 584 O O . TYR A 1 72 ? 5.157 2.358 5.808 1.00 98.00 72 TYR A O 1
ATOM 592 N N . VAL A 1 73 ? 4.687 1.505 7.843 1.00 98.25 73 VAL A N 1
ATOM 593 C CA . VAL A 1 73 ? 3.246 1.762 7.837 1.00 98.25 73 VAL A CA 1
ATOM 594 C C . VAL A 1 73 ? 2.916 2.741 8.957 1.00 98.25 73 VAL A C 1
ATOM 596 O O . VAL A 1 73 ? 3.186 2.468 10.125 1.00 98.25 73 VAL A O 1
ATOM 599 N N . GLU A 1 74 ? 2.318 3.874 8.611 1.00 97.81 74 GLU A N 1
ATOM 600 C CA . GLU A 1 74 ? 1.793 4.851 9.558 1.00 97.81 74 GLU A CA 1
ATOM 601 C C . GLU A 1 74 ? 0.314 4.599 9.835 1.00 97.81 74 GLU A C 1
ATOM 603 O O . GLU A 1 74 ? -0.516 4.549 8.920 1.00 97.81 74 GLU A O 1
ATOM 608 N N . CYS A 1 75 ? -0.024 4.541 11.120 1.00 96.12 75 CYS A N 1
ATOM 609 C CA . CYS A 1 75 ? -1.398 4.458 11.594 1.00 96.12 75 CYS A CA 1
ATOM 610 C C . CYS A 1 75 ? -1.672 5.544 12.634 1.00 96.12 75 CYS A C 1
ATOM 612 O O . CYS A 1 75 ? -0.804 5.903 13.425 1.00 96.12 75 CYS A O 1
ATOM 614 N N . TYR A 1 76 ? -2.907 6.039 12.681 1.00 95.06 76 TYR A N 1
ATOM 615 C CA . TYR A 1 76 ? -3.411 6.760 13.845 1.00 95.06 76 TYR A CA 1
ATOM 616 C C . TYR A 1 76 ? -3.792 5.753 14.934 1.00 95.06 76 TYR A C 1
ATOM 618 O O . TYR A 1 76 ? -4.590 4.859 14.654 1.00 95.06 76 TYR A O 1
ATOM 626 N N . ASP A 1 77 ? -3.267 5.897 16.152 1.00 93.81 77 ASP A N 1
ATOM 627 C CA . ASP A 1 77 ? -3.730 5.146 17.326 1.00 93.81 77 ASP A CA 1
ATOM 628 C C . ASP A 1 77 ? -4.652 6.035 18.164 1.00 93.81 77 ASP A C 1
ATOM 630 O O . ASP A 1 77 ? -4.213 7.021 18.757 1.00 93.81 77 ASP A O 1
ATOM 634 N N . SER A 1 78 ? -5.935 5.687 18.242 1.00 91.00 78 SER A N 1
ATOM 635 C CA . SER A 1 78 ? -6.909 6.448 19.026 1.00 91.00 78 SER A CA 1
ATOM 636 C C . SER A 1 78 ? -6.708 6.337 20.542 1.00 91.00 78 SER A C 1
ATOM 638 O O . SER A 1 78 ? -7.165 7.222 21.263 1.00 91.00 78 SER A O 1
ATOM 640 N N . GLN A 1 79 ? -5.995 5.315 21.040 1.00 90.81 79 GLN A N 1
ATOM 641 C CA . GLN A 1 79 ? -5.644 5.219 22.463 1.00 90.81 79 GLN A CA 1
ATOM 642 C C . GLN A 1 79 ? -4.538 6.203 22.843 1.00 90.81 79 GLN A C 1
ATOM 644 O O . GLN A 1 79 ? -4.605 6.820 23.902 1.00 90.81 79 GLN A O 1
ATOM 649 N N . GLN A 1 80 ? -3.528 6.353 21.982 1.00 90.94 80 GLN A N 1
ATOM 650 C CA . GLN A 1 80 ? -2.405 7.272 22.210 1.00 90.94 80 GLN A CA 1
ATOM 651 C C . GLN A 1 80 ? -2.647 8.667 21.623 1.00 90.94 80 GLN A C 1
ATOM 653 O O . GLN A 1 80 ? -1.886 9.593 21.893 1.00 90.94 80 GLN A O 1
ATOM 658 N N . GLN A 1 81 ? -3.706 8.813 20.823 1.00 90.94 81 GLN A N 1
ATOM 659 C CA . GLN A 1 81 ? -4.071 10.027 20.095 1.00 90.94 81 GLN A CA 1
ATOM 660 C C . GLN A 1 81 ? -2.938 10.567 19.208 1.00 90.94 81 GLN A C 1
ATOM 662 O O . GLN A 1 81 ? -2.844 11.770 18.964 1.00 90.94 81 GLN A O 1
ATOM 667 N N . SER A 1 82 ? -2.093 9.676 18.695 1.00 93.81 82 SER A N 1
ATOM 668 C CA . SER A 1 82 ? -0.879 10.005 17.952 1.00 93.81 82 SER A CA 1
ATOM 669 C C . SER A 1 82 ? -0.732 9.130 16.708 1.00 93.81 82 SER A C 1
ATOM 671 O O . SER A 1 82 ? -1.438 8.133 16.526 1.00 93.81 82 SER A O 1
ATOM 673 N N . THR A 1 83 ? 0.181 9.526 15.822 1.00 95.25 83 THR A N 1
ATOM 674 C CA . THR A 1 83 ? 0.606 8.678 14.707 1.00 95.25 83 THR A CA 1
ATOM 675 C C . THR A 1 83 ? 1.723 7.757 15.177 1.00 95.25 83 THR A C 1
ATOM 677 O O . THR A 1 83 ? 2.718 8.217 15.737 1.00 95.25 83 THR A O 1
ATOM 680 N N . LEU A 1 84 ? 1.560 6.465 14.913 1.00 96.50 84 LEU A N 1
ATOM 681 C CA . LEU A 1 84 ? 2.563 5.434 15.134 1.00 96.50 84 LEU A CA 1
ATOM 682 C C . LEU A 1 84 ? 3.099 4.948 13.795 1.00 96.50 84 LEU A C 1
ATOM 684 O O . LEU A 1 84 ? 2.339 4.820 12.835 1.00 96.50 84 LEU A O 1
ATOM 688 N N . SER A 1 85 ? 4.397 4.659 13.756 1.00 97.69 85 SER A N 1
ATOM 689 C CA . SER A 1 85 ? 5.060 4.053 12.607 1.00 97.69 85 SER A CA 1
ATOM 690 C C . SER A 1 85 ? 5.470 2.631 12.957 1.00 97.69 85 SER A C 1
ATOM 692 O O . SER A 1 85 ? 6.109 2.385 13.982 1.00 97.69 85 SER A O 1
ATOM 694 N N . PHE A 1 86 ? 5.065 1.696 12.110 1.00 97.44 86 PHE A N 1
ATOM 695 C CA . PHE A 1 86 ? 5.290 0.276 12.284 1.00 97.44 86 PHE A CA 1
ATOM 696 C C . PHE A 1 86 ? 6.238 -0.237 11.209 1.00 97.44 86 PHE A C 1
ATOM 698 O O . PHE A 1 86 ? 6.055 0.033 10.019 1.00 97.44 86 PHE A O 1
ATOM 705 N N . ALA A 1 87 ? 7.221 -1.036 11.624 1.00 97.19 87 ALA A N 1
ATOM 706 C CA . ALA A 1 87 ? 8.045 -1.772 10.678 1.00 97.19 87 ALA A CA 1
ATOM 707 C C . ALA A 1 87 ? 7.174 -2.784 9.902 1.00 97.19 87 ALA A C 1
ATOM 709 O O . ALA A 1 87 ? 6.246 -3.357 10.490 1.00 97.19 87 ALA A O 1
ATOM 710 N N . PRO A 1 88 ? 7.478 -3.072 8.621 1.00 96.12 88 PRO A N 1
ATOM 711 C CA . PRO A 1 88 ? 6.592 -3.848 7.749 1.00 96.12 88 PRO A CA 1
ATOM 712 C C . PRO A 1 88 ? 6.247 -5.233 8.294 1.00 96.12 88 PRO A C 1
ATOM 714 O O . PRO A 1 88 ? 5.150 -5.724 8.078 1.00 96.12 88 PRO A O 1
ATOM 717 N N . HIS A 1 89 ? 7.169 -5.860 9.024 1.00 94.38 89 HIS A N 1
ATOM 718 C CA . HIS A 1 89 ? 7.035 -7.222 9.542 1.00 94.38 89 HIS A CA 1
ATOM 719 C C . HIS A 1 89 ? 6.213 -7.331 10.838 1.00 94.38 89 HIS A C 1
ATOM 721 O O . HIS A 1 89 ? 5.983 -8.441 11.315 1.00 94.38 89 HIS A O 1
ATOM 727 N N . THR A 1 90 ? 5.802 -6.211 11.437 1.00 95.94 90 THR A N 1
ATOM 728 C CA . THR A 1 90 ? 4.942 -6.216 12.633 1.00 95.94 90 THR A CA 1
ATOM 729 C C . THR A 1 90 ? 3.542 -6.732 12.297 1.00 95.94 90 THR A C 1
ATOM 731 O O . THR A 1 90 ? 3.076 -6.594 11.166 1.00 95.94 90 THR A O 1
ATOM 734 N N . ALA A 1 91 ? 2.847 -7.322 13.273 1.00 95.06 91 ALA A N 1
ATOM 735 C CA . ALA A 1 91 ? 1.508 -7.873 13.053 1.00 95.06 91 ALA A CA 1
ATOM 736 C C . ALA A 1 91 ? 0.509 -6.786 12.617 1.00 95.06 91 ALA A C 1
ATOM 738 O O . ALA A 1 91 ? -0.327 -7.012 11.740 1.00 95.06 91 ALA A O 1
ATOM 739 N N . GLU A 1 92 ? 0.637 -5.591 13.191 1.00 95.00 92 GLU A N 1
ATOM 740 C CA . GLU A 1 92 ? -0.151 -4.409 12.866 1.00 95.00 92 GLU A CA 1
ATOM 741 C C . GLU A 1 92 ? 0.066 -3.982 11.411 1.00 95.00 92 GLU A C 1
ATOM 743 O O . GLU A 1 92 ? -0.905 -3.847 10.664 1.00 95.00 92 GLU A O 1
ATOM 748 N N . ALA A 1 93 ? 1.326 -3.835 10.983 1.00 96.44 93 ALA A N 1
ATOM 749 C CA . ALA A 1 93 ? 1.645 -3.484 9.603 1.00 96.44 93 ALA A CA 1
ATOM 750 C C . ALA A 1 93 ? 1.143 -4.551 8.623 1.00 96.44 93 ALA A C 1
ATOM 752 O O . ALA A 1 93 ? 0.494 -4.209 7.641 1.00 96.44 93 ALA A O 1
ATOM 753 N N . GLN A 1 94 ? 1.361 -5.838 8.904 1.00 96.94 94 GLN A N 1
ATOM 754 C CA . GLN A 1 94 ? 0.903 -6.936 8.044 1.00 96.94 94 GLN A CA 1
ATOM 755 C C . GLN A 1 94 ? -0.623 -6.950 7.878 1.00 96.94 94 GLN A C 1
ATOM 757 O O . GLN A 1 94 ? -1.123 -7.195 6.782 1.00 96.94 94 GLN A O 1
ATOM 762 N N . CYS A 1 95 ? -1.382 -6.657 8.936 1.00 95.50 95 CYS A N 1
ATOM 763 C CA . CYS A 1 95 ? -2.840 -6.551 8.858 1.00 95.50 95 CYS A CA 1
ATOM 764 C C . CYS A 1 95 ? -3.280 -5.423 7.908 1.00 95.50 95 CYS A C 1
ATOM 766 O O . CYS A 1 95 ? -4.118 -5.630 7.024 1.00 95.50 95 CYS A O 1
ATOM 768 N N . ILE A 1 96 ? -2.667 -4.244 8.042 1.00 95.50 96 ILE A N 1
ATOM 769 C CA . ILE A 1 96 ? -2.941 -3.099 7.168 1.00 95.50 96 ILE A CA 1
ATOM 770 C C . ILE A 1 96 ? -2.516 -3.379 5.724 1.00 95.50 96 ILE A C 1
ATOM 772 O O . ILE A 1 96 ? -3.282 -3.096 4.809 1.00 95.50 96 ILE A O 1
ATOM 776 N N . LEU A 1 97 ? -1.345 -3.978 5.507 1.00 97.56 97 LEU A N 1
ATOM 777 C CA . LEU A 1 97 ? -0.836 -4.310 4.175 1.00 97.56 97 LEU A CA 1
ATOM 778 C C . LEU A 1 97 ? -1.732 -5.327 3.457 1.00 97.56 97 LEU A C 1
ATOM 780 O O . LEU A 1 97 ? -2.049 -5.144 2.286 1.00 97.56 97 LEU A O 1
ATOM 784 N N . ASN A 1 98 ? -2.214 -6.353 4.161 1.00 96.75 98 ASN A N 1
ATOM 785 C CA . ASN A 1 98 ? -3.181 -7.293 3.590 1.00 96.75 98 ASN A CA 1
ATOM 786 C C . ASN A 1 98 ? -4.517 -6.612 3.259 1.00 96.75 98 ASN A C 1
ATOM 788 O O . ASN A 1 98 ? -5.130 -6.924 2.240 1.00 96.75 98 ASN A O 1
ATOM 792 N N . THR A 1 99 ? -4.952 -5.655 4.085 1.00 94.94 99 THR A N 1
ATOM 793 C CA . THR A 1 99 ? -6.162 -4.862 3.812 1.00 94.94 99 THR A CA 1
ATOM 794 C C . THR A 1 99 ? -5.972 -3.974 2.581 1.00 94.94 99 THR A C 1
ATOM 796 O O . THR A 1 99 ? -6.845 -3.958 1.719 1.00 94.94 99 THR A O 1
ATOM 799 N N . LEU A 1 100 ? -4.823 -3.295 2.457 1.00 96.31 100 LEU A N 1
ATOM 800 C CA . LEU A 1 100 ? -4.447 -2.533 1.262 1.00 96.31 100 LEU A CA 1
ATOM 801 C C . LEU A 1 100 ? -4.556 -3.419 0.016 1.00 96.31 100 LEU A C 1
ATOM 803 O O . LEU A 1 100 ? -5.254 -3.051 -0.919 1.00 96.31 100 LEU A O 1
ATOM 807 N N . ILE A 1 101 ? -3.910 -4.588 0.015 1.00 97.38 101 ILE A N 1
ATOM 808 C CA . ILE A 1 101 ? -3.906 -5.514 -1.130 1.00 97.38 101 ILE A CA 1
ATOM 809 C C . ILE A 1 101 ? -5.332 -5.921 -1.509 1.00 97.38 101 ILE A C 1
ATOM 811 O O . ILE A 1 101 ? -5.723 -5.833 -2.669 1.00 97.38 101 ILE A O 1
ATOM 815 N N . GLN A 1 102 ? -6.151 -6.298 -0.525 1.00 96.88 102 GLN A N 1
ATOM 816 C CA . GLN A 1 102 ? -7.556 -6.630 -0.765 1.00 96.88 102 GLN A CA 1
ATOM 817 C C . GLN A 1 102 ? -8.363 -5.454 -1.318 1.00 96.88 102 GLN A C 1
ATOM 819 O O . GLN A 1 102 ? -9.317 -5.669 -2.061 1.00 96.88 102 GLN A O 1
ATOM 824 N N . GLU A 1 103 ? -8.047 -4.220 -0.927 1.00 95.69 103 GLU A N 1
ATOM 825 C CA . GLU A 1 103 ? -8.704 -3.034 -1.465 1.00 95.69 103 GLU A CA 1
ATOM 826 C C . GLU A 1 103 ? -8.244 -2.712 -2.886 1.00 95.69 103 GLU A C 1
ATOM 828 O O . GLU A 1 103 ? -9.103 -2.418 -3.710 1.00 95.69 103 GLU A O 1
ATOM 833 N N . LEU A 1 104 ? -6.948 -2.809 -3.191 1.00 96.69 104 LEU A N 1
ATOM 834 C CA . LEU A 1 104 ? -6.407 -2.584 -4.536 1.00 96.69 104 LEU A CA 1
ATOM 835 C C . LEU A 1 104 ? -6.933 -3.622 -5.538 1.00 96.69 104 LEU A C 1
ATOM 837 O O . LEU A 1 104 ? -7.423 -3.241 -6.600 1.00 96.69 104 LEU A O 1
ATOM 841 N N . ASN A 1 105 ? -6.997 -4.896 -5.140 1.00 96.31 105 ASN A N 1
ATOM 842 C CA . ASN A 1 105 ? -7.533 -5.979 -5.972 1.00 96.31 105 ASN A CA 1
ATOM 843 C C . ASN A 1 105 ? -9.009 -5.775 -6.373 1.00 96.31 105 ASN A C 1
ATOM 845 O O . ASN A 1 105 ? -9.453 -6.330 -7.372 1.00 96.31 105 ASN A O 1
ATOM 849 N N . LYS A 1 106 ? -9.798 -4.979 -5.631 1.00 97.06 106 LYS A N 1
ATOM 850 C CA . LYS A 1 106 ? -11.187 -4.641 -6.023 1.00 97.06 106 LYS A CA 1
ATOM 851 C C . LYS A 1 106 ? -11.260 -3.715 -7.238 1.00 97.06 106 LYS A C 1
ATOM 853 O O . LYS A 1 106 ? -12.344 -3.538 -7.788 1.00 97.06 106 LYS A O 1
ATOM 858 N N . TYR A 1 107 ? -10.145 -3.086 -7.593 1.00 96.38 107 TYR A N 1
ATOM 859 C CA . TYR A 1 107 ? -10.010 -2.159 -8.712 1.00 96.38 107 TYR A CA 1
ATOM 860 C C . TYR A 1 107 ? -9.078 -2.717 -9.793 1.00 96.38 107 TYR A C 1
ATOM 862 O O . TYR A 1 107 ? -8.491 -1.933 -10.531 1.00 96.38 107 TYR A O 1
ATOM 870 N N . ASP A 1 108 ? -8.940 -4.046 -9.860 1.00 94.94 108 ASP A N 1
ATOM 871 C CA . ASP A 1 108 ? -8.116 -4.768 -10.838 1.00 94.94 108 ASP A CA 1
ATOM 872 C C . ASP A 1 108 ? -6.621 -4.401 -10.809 1.00 94.94 108 ASP A C 1
ATOM 874 O O . ASP A 1 108 ? -5.930 -4.585 -11.802 1.00 94.94 108 ASP A O 1
ATOM 878 N N . VAL A 1 109 ? -6.123 -3.903 -9.670 1.00 96.62 109 VAL A N 1
ATOM 879 C CA . VAL A 1 109 ? -4.690 -3.671 -9.438 1.00 96.62 109 VAL A CA 1
ATOM 880 C C . VAL A 1 109 ? -4.123 -4.883 -8.709 1.00 96.62 109 VAL A C 1
ATOM 882 O O . VAL A 1 109 ? -4.370 -5.026 -7.509 1.00 96.62 109 VAL A O 1
ATOM 885 N N . ASP A 1 110 ? -3.385 -5.745 -9.413 1.00 96.25 110 ASP A N 1
ATOM 886 C CA . ASP A 1 110 ? -2.803 -6.963 -8.841 1.00 96.25 110 ASP A CA 1
ATOM 887 C C . ASP A 1 110 ? -1.488 -6.653 -8.118 1.00 96.25 110 ASP A C 1
ATOM 889 O O . ASP A 1 110 ? -0.495 -6.179 -8.686 1.00 96.25 110 ASP A O 1
ATOM 893 N N . VAL A 1 111 ? -1.497 -6.916 -6.815 1.00 96.38 111 VAL A N 1
ATOM 894 C CA . VAL A 1 111 ? -0.358 -6.713 -5.931 1.00 96.38 111 VAL A CA 1
ATOM 895 C C . VAL A 1 111 ? -0.278 -7.822 -4.891 1.00 96.38 111 VAL A C 1
ATOM 897 O O . VAL A 1 111 ? -1.272 -8.256 -4.308 1.00 96.38 111 VAL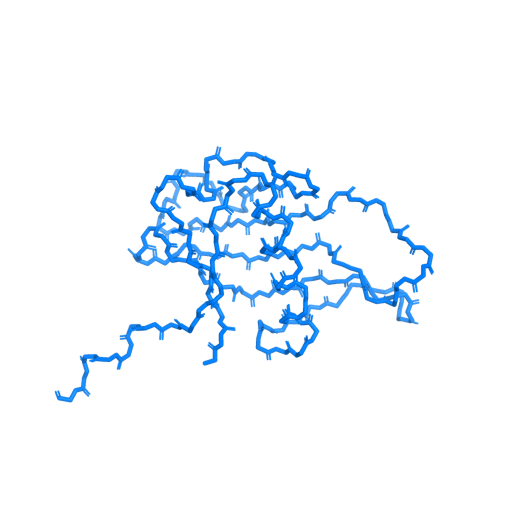 A O 1
ATOM 900 N N . GLN A 1 112 ? 0.943 -8.265 -4.608 1.00 96.62 112 GLN A N 1
ATOM 901 C CA . GLN A 1 112 ? 1.217 -9.329 -3.651 1.00 96.62 112 GLN A CA 1
ATOM 902 C C . GLN A 1 112 ? 2.232 -8.882 -2.608 1.00 96.62 112 GLN A C 1
ATOM 904 O O . GLN A 1 112 ? 3.166 -8.136 -2.900 1.00 96.62 112 GLN A O 1
ATOM 909 N N . LEU A 1 113 ? 2.074 -9.378 -1.381 1.00 96.44 113 LEU A N 1
ATOM 910 C CA . LEU A 1 113 ? 3.057 -9.185 -0.324 1.00 96.44 113 LEU A CA 1
ATOM 911 C C . LEU A 1 113 ? 4.087 -10.317 -0.371 1.00 96.44 113 LEU A C 1
ATOM 913 O O . LEU A 1 113 ? 3.732 -11.483 -0.196 1.00 96.44 113 LEU A O 1
ATOM 917 N N . CYS A 1 114 ? 5.362 -9.991 -0.567 1.00 94.69 114 CYS A N 1
ATOM 918 C CA . CYS A 1 114 ? 6.427 -10.986 -0.663 1.00 94.69 114 CYS A CA 1
ATOM 919 C C . CYS A 1 114 ? 7.642 -10.633 0.207 1.00 94.69 114 CYS A C 1
ATOM 921 O O . CYS A 1 114 ? 7.789 -9.521 0.727 1.00 94.69 114 CYS A O 1
ATOM 923 N N . ALA A 1 115 ? 8.507 -11.624 0.420 1.00 89.81 115 ALA A N 1
ATOM 924 C CA . ALA A 1 115 ? 9.838 -11.391 0.964 1.00 89.81 115 ALA A CA 1
ATOM 925 C C . ALA A 1 115 ? 10.769 -10.905 -0.153 1.00 89.81 115 ALA A C 1
ATOM 927 O O . ALA A 1 115 ? 10.512 -11.158 -1.330 1.00 89.81 115 ALA A O 1
ATOM 928 N N . ASP A 1 116 ? 11.860 -10.244 0.224 1.00 78.19 116 ASP A N 1
AT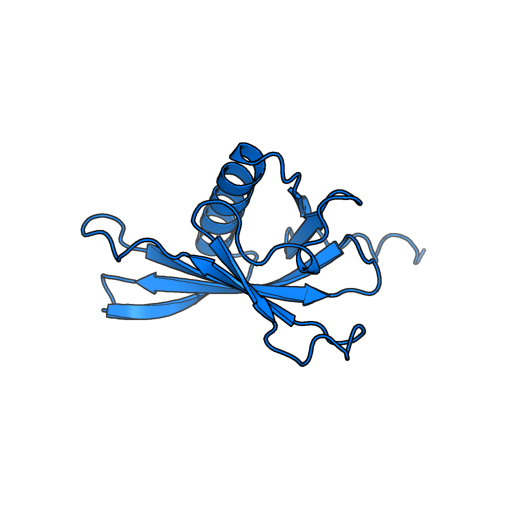OM 929 C CA . ASP A 1 116 ? 12.945 -9.977 -0.715 1.00 78.19 116 ASP A CA 1
ATOM 930 C C . ASP A 1 116 ? 13.559 -11.299 -1.205 1.00 78.19 116 ASP A C 1
ATOM 932 O O . ASP A 1 116 ? 14.091 -12.078 -0.409 1.00 78.19 116 ASP A O 1
ATOM 936 N N . LEU A 1 117 ? 13.460 -11.564 -2.507 1.00 64.12 117 LEU A N 1
ATOM 937 C CA . LEU A 1 117 ? 14.005 -12.765 -3.148 1.00 64.12 117 LEU A CA 1
ATOM 938 C C . LEU A 1 117 ? 15.443 -12.561 -3.654 1.00 64.12 117 LEU A C 1
ATOM 940 O O . LEU A 1 117 ? 16.017 -13.472 -4.249 1.00 64.12 117 LEU A O 1
ATOM 944 N N . THR A 1 118 ? 16.066 -11.399 -3.421 1.00 57.19 118 THR A N 1
ATOM 945 C CA . THR A 1 118 ? 17.437 -11.132 -3.897 1.00 57.19 118 THR A CA 1
ATOM 946 C C . THR A 1 118 ? 18.535 -11.958 -3.208 1.00 57.19 118 THR A C 1
ATOM 948 O O . THR A 1 118 ? 19.685 -11.898 -3.637 1.00 57.19 118 THR A O 1
ATOM 951 N N . ASN A 1 119 ? 18.206 -12.811 -2.228 1.00 43.56 119 ASN A N 1
ATOM 952 C CA . ASN A 1 119 ? 19.183 -13.624 -1.487 1.00 43.56 119 ASN A CA 1
ATOM 953 C C . ASN A 1 119 ? 19.365 -15.088 -1.952 1.00 43.56 119 ASN A C 1
ATOM 955 O O . ASN A 1 119 ? 20.118 -15.821 -1.315 1.00 43.56 119 ASN A O 1
ATOM 959 N N . GLU A 1 120 ? 18.755 -15.547 -3.052 1.00 41.97 120 GLU A N 1
ATOM 960 C CA . GLU A 1 120 ? 18.876 -16.960 -3.489 1.00 41.97 120 GLU A CA 1
ATOM 961 C C . GLU A 1 120 ? 19.994 -17.255 -4.518 1.00 41.97 120 GLU A C 1
ATOM 963 O O . GLU A 1 120 ? 20.022 -18.328 -5.119 1.00 41.97 120 GLU A O 1
ATOM 968 N N . LYS A 1 121 ? 20.969 -16.356 -4.719 1.00 37.88 121 LYS A N 1
ATOM 969 C CA . LYS A 1 121 ? 22.158 -16.639 -5.558 1.00 37.88 121 LYS A CA 1
ATOM 970 C C . LYS A 1 121 ? 23.478 -16.268 -4.889 1.00 37.88 121 LYS A C 1
ATOM 972 O O . LYS A 1 121 ? 24.254 -15.464 -5.401 1.00 37.88 121 LYS A O 1
ATOM 977 N N . SER A 1 122 ? 23.754 -16.874 -3.742 1.00 40.09 122 SER A N 1
ATOM 978 C CA . SER A 1 122 ? 25.102 -16.904 -3.163 1.00 40.09 122 SER A CA 1
ATOM 979 C C . SER A 1 122 ? 25.337 -18.205 -2.397 1.00 40.09 122 SER A C 1
ATOM 981 O O . SER A 1 122 ? 25.480 -18.182 -1.179 1.00 40.09 122 SER A O 1
ATOM 983 N N . ILE A 1 123 ? 25.354 -19.333 -3.117 1.00 35.12 123 ILE A N 1
ATOM 984 C CA . ILE A 1 123 ? 26.088 -20.557 -2.746 1.00 35.12 123 ILE A CA 1
ATOM 985 C C . ILE A 1 123 ? 26.671 -21.150 -4.028 1.00 35.12 123 ILE A C 1
ATOM 987 O O . ILE A 1 123 ? 25.905 -21.243 -5.015 1.00 35.12 123 ILE A O 1
#

Secondary structure (DSSP, 8-state):
-EEEEEE-TT--GGG-SEETTEEEEESS-TT-TTS-EEEEEE-SPPPSS-SEEEEEEEEEE-SSTTEEEEEEEEEEETTTTEEEEE-TTSHHHHHHHHHHHHHHGGGT--EEEEE--TTSS--

Sequence (123 aa):
MLNHLLFDPVDNPMQFSKVGNWLITFLSPPEDLNNSCLALTYILPRQLSPRLQPQRIIIHRTANAHLWAIDYVECYDSQQQSTLSFAPHTAEAQCILNTLIQELNKYDVDVQLCADLTNEKSI